Protein AF-A0A1Q9NEX6-F1 (afdb_monomer)

Foldseek 3Di:
DDDDDDDDDDDDDDDPDDDDPVVVVVVVVLVVVLVVCVVVLVVQQDDDPDPDPVVNVVSVVVSVVVVVVVVVVVVVCVVVCVVVVPPDPDPPVDPDDPVSVVVNVVVVVVVSCVVVPPPPPDD

Secondary structure (DSSP, 8-state):
-PPP-----------SS---HHHHHHHHHHHHHHHHHHHHHHHH--------HHHHHHHHHHHHHHHHHHHHHHHHHHHHHHHHT-------S----HHHHHHHHHHHHHHHHHHHHS-----

Sequence (123 aa):
RKPERVYLDFYVYTTNIRGSADYIEKIYRSRWGIETQYRVVHQFQARTTSLNSILRLLLIGIGFILEAIWLRINAFLHIVTHVLKVTCNYELPIKIYKISTLILTVSRFKRLLQALWRPNERS

Mean predicted aligned error: 13.13 Å

Radius of gyration: 20.89 Å; Cα contacts (8 Å, |Δi|>4): 24; chains: 1; bounding box: 62×49×46 Å

pLDDT: mean 70.44, std 11.98, range [36.97, 90.12]

Solvent-accessible surface area (backbone atoms only — not comparable to full-atom values): 7916 Å² total; per-residue (Å²): 134,82,82,82,82,83,81,81,87,80,87,83,81,93,70,96,70,92,71,57,70,67,57,52,49,54,54,54,54,50,51,52,55,55,54,53,45,56,66,53,48,69,76,66,56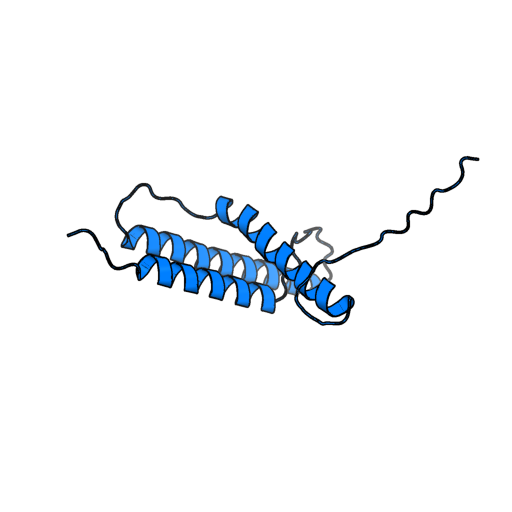,73,82,75,92,66,88,50,66,67,60,55,49,50,41,52,53,50,42,53,52,53,53,53,48,52,53,51,50,53,52,48,51,54,51,54,34,64,72,68,70,53,88,71,93,68,81,69,93,63,91,77,54,72,64,57,55,50,57,50,51,51,56,51,51,52,51,48,51,53,66,71,60,57,71,83,90,76,130

Structure (mmCIF, N/CA/C/O backbone):
data_AF-A0A1Q9NEX6-F1
#
_entry.id   AF-A0A1Q9NEX6-F1
#
loop_
_atom_site.group_PDB
_atom_site.id
_atom_site.type_symbol
_atom_site.label_atom_id
_atom_site.label_alt_id
_atom_site.label_comp_id
_atom_site.label_asym_id
_atom_site.label_entity_id
_atom_site.label_seq_id
_atom_site.pdbx_PDB_ins_code
_atom_site.Cartn_x
_atom_site.Cartn_y
_atom_site.Cartn_z
_atom_site.occupancy
_atom_site.B_iso_or_equiv
_atom_site.auth_seq_id
_atom_site.auth_comp_id
_atom_site.auth_asym_id
_atom_site.auth_atom_id
_atom_site.pdbx_PDB_model_num
ATOM 1 N N . ARG A 1 1 ? 25.252 -40.243 -13.142 1.00 53.78 1 ARG A N 1
ATO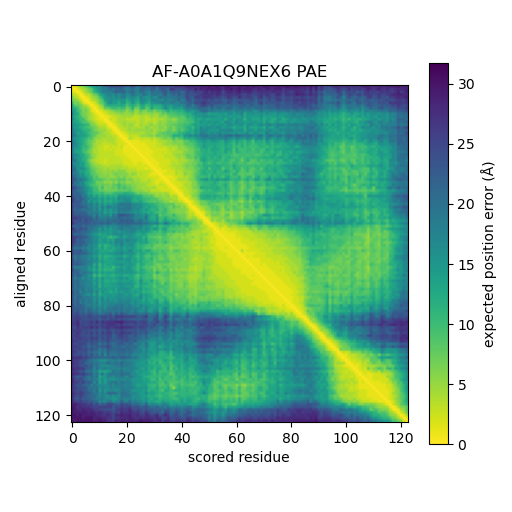M 2 C CA . ARG A 1 1 ? 24.880 -38.860 -13.538 1.00 53.78 1 ARG A CA 1
ATOM 3 C C . ARG A 1 1 ? 23.350 -38.818 -13.619 1.00 53.78 1 ARG A C 1
ATOM 5 O O . ARG A 1 1 ? 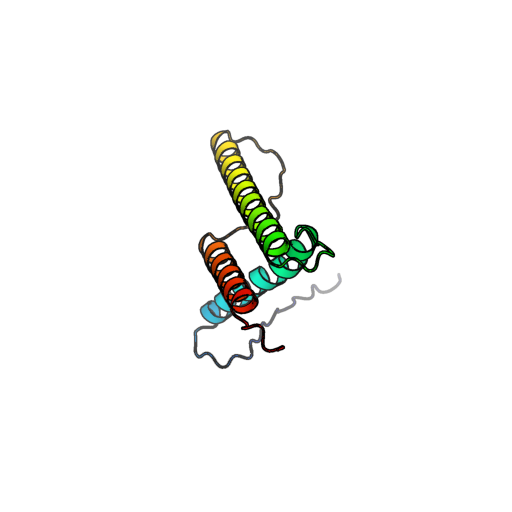22.811 -39.529 -14.453 1.00 53.78 1 ARG A O 1
ATOM 12 N N . LYS A 1 2 ? 22.643 -38.152 -12.691 1.00 36.97 2 LYS A N 1
ATOM 13 C CA . LYS A 1 2 ? 21.166 -38.042 -12.752 1.00 36.97 2 LYS A CA 1
ATOM 14 C C . LYS A 1 2 ? 20.789 -37.112 -13.920 1.00 36.97 2 LYS A C 1
ATOM 16 O O . LYS A 1 2 ? 21.468 -36.097 -14.061 1.00 36.97 2 LYS A O 1
ATOM 21 N N . PRO A 1 3 ? 19.778 -37.435 -14.745 1.00 64.44 3 PRO A N 1
ATOM 22 C CA . PRO A 1 3 ? 19.346 -36.548 -15.819 1.00 64.44 3 PRO A CA 1
ATOM 23 C C . PRO A 1 3 ? 18.727 -35.275 -15.232 1.00 64.44 3 PRO A C 1
ATOM 25 O O . PRO A 1 3 ? 17.924 -35.336 -14.298 1.00 64.44 3 PRO A O 1
ATOM 28 N N . GLU A 1 4 ? 19.131 -34.130 -15.772 1.00 70.56 4 GLU A N 1
ATOM 29 C CA . GLU A 1 4 ? 18.598 -32.814 -15.434 1.00 70.56 4 GLU A CA 1
ATOM 30 C C . GLU A 1 4 ? 17.156 -32.716 -15.952 1.00 70.56 4 GLU A C 1
ATOM 32 O O . GLU A 1 4 ? 16.888 -32.879 -17.142 1.00 70.56 4 GLU A O 1
ATOM 37 N N . ARG A 1 5 ? 16.196 -32.543 -15.039 1.00 67.75 5 ARG A N 1
ATOM 38 C CA . ARG A 1 5 ? 14.780 -32.369 -15.381 1.00 67.75 5 ARG A CA 1
ATOM 39 C C . ARG A 1 5 ? 14.576 -30.908 -15.778 1.00 67.75 5 ARG A C 1
ATOM 41 O O . ARG A 1 5 ? 14.594 -30.041 -14.911 1.00 67.75 5 ARG A O 1
ATOM 48 N N . VAL A 1 6 ? 14.369 -30.646 -17.064 1.00 72.00 6 VAL A N 1
ATOM 49 C CA . VAL A 1 6 ? 13.930 -29.330 -17.544 1.00 72.00 6 VAL A CA 1
ATOM 50 C C . VAL A 1 6 ? 12.420 -29.241 -17.340 1.00 72.00 6 VAL A C 1
ATOM 52 O O . VAL A 1 6 ? 11.664 -29.989 -17.961 1.00 72.00 6 VAL A O 1
ATOM 55 N N . TYR A 1 7 ? 11.980 -28.365 -16.442 1.00 70.31 7 TYR A N 1
ATOM 56 C CA . TYR A 1 7 ? 10.565 -28.055 -16.265 1.00 70.31 7 TYR A CA 1
ATOM 57 C C . TYR A 1 7 ? 10.192 -26.927 -17.230 1.00 70.31 7 TYR A C 1
ATOM 59 O O . TYR A 1 7 ? 10.834 -25.880 -17.242 1.00 70.31 7 TYR A O 1
ATOM 67 N N . LEU A 1 8 ? 9.177 -27.157 -18.063 1.00 74.69 8 LEU A N 1
ATOM 68 C CA . LEU A 1 8 ? 8.513 -26.098 -18.817 1.00 74.69 8 LEU A CA 1
ATOM 69 C C . LEU A 1 8 ? 7.344 -25.587 -17.976 1.00 74.69 8 LEU A C 1
ATOM 71 O O . LEU A 1 8 ? 6.356 -26.298 -17.791 1.00 74.69 8 LEU A O 1
ATOM 75 N N . ASP A 1 9 ? 7.466 -24.360 -17.477 1.00 75.81 9 ASP A N 1
ATOM 76 C CA . ASP A 1 9 ? 6.389 -23.689 -16.756 1.00 75.81 9 ASP A CA 1
ATOM 77 C C . ASP A 1 9 ? 5.376 -23.127 -17.758 1.00 75.81 9 ASP A C 1
ATOM 79 O O . ASP A 1 9 ? 5.628 -22.148 -18.463 1.00 75.81 9 ASP A O 1
ATOM 83 N N . PHE A 1 10 ? 4.209 -23.767 -17.836 1.00 77.69 10 PHE A N 1
ATOM 84 C CA . PHE A 1 10 ? 3.083 -23.285 -18.630 1.00 77.69 10 PHE A CA 1
ATOM 85 C C . PHE A 1 10 ? 2.121 -22.488 -17.747 1.00 77.69 10 PHE A C 1
ATOM 87 O O . PHE A 1 10 ? 1.530 -23.023 -16.808 1.00 77.69 10 PHE A O 1
ATOM 94 N N . TYR A 1 11 ? 1.916 -21.213 -18.079 1.00 78.56 11 TYR A N 1
ATOM 95 C CA . TYR A 1 11 ? 0.917 -20.365 -17.431 1.00 78.56 11 TYR A CA 1
ATOM 96 C C . TYR A 1 11 ? -0.357 -20.313 -18.274 1.00 78.56 11 TYR A C 1
ATOM 98 O O . TYR A 1 11 ? -0.351 -19.817 -19.399 1.00 78.56 11 TYR A O 1
ATOM 106 N N . VAL A 1 12 ? -1.463 -20.811 -17.718 1.00 82.94 12 VAL A N 1
ATOM 107 C CA . VAL A 1 12 ? -2.784 -20.787 -18.360 1.00 82.94 12 VAL A CA 1
ATOM 108 C C . VAL A 1 12 ? -3.684 -19.811 -17.611 1.00 82.94 12 VAL A C 1
ATOM 110 O O . VAL A 1 12 ? -3.854 -19.914 -16.397 1.00 82.94 12 VAL A O 1
ATOM 113 N N . TYR A 1 13 ? -4.281 -18.868 -18.340 1.00 82.31 13 TYR A N 1
ATOM 114 C CA . TYR A 1 13 ? -5.187 -17.864 -17.786 1.00 82.31 13 TYR A CA 1
ATOM 115 C C . TYR A 1 13 ? -6.596 -18.062 -18.345 1.00 82.31 13 TYR A C 1
ATOM 117 O O . TYR A 1 13 ? -6.805 -18.001 -19.554 1.00 82.31 13 TYR A O 1
ATOM 125 N N . THR A 1 14 ? -7.585 -18.243 -17.470 1.00 86.69 14 THR A N 1
ATOM 126 C CA . THR A 1 14 ? -9.004 -18.235 -17.849 1.00 86.69 14 THR A CA 1
ATOM 127 C C . THR A 1 14 ? -9.554 -16.826 -17.652 1.00 86.69 14 THR A C 1
ATOM 129 O O . THR A 1 14 ? -9.703 -16.369 -16.517 1.00 86.69 14 THR A O 1
ATOM 132 N N . THR A 1 15 ? -9.830 -16.104 -18.736 1.00 85.00 15 THR A N 1
ATOM 133 C CA . THR A 1 15 ? -10.348 -14.731 -18.666 1.00 85.00 15 THR A CA 1
ATOM 134 C C . THR A 1 15 ? -11.447 -14.501 -19.696 1.00 85.00 15 THR A C 1
ATOM 136 O O . THR A 1 15 ? -11.439 -15.095 -20.769 1.00 85.00 15 THR A O 1
ATOM 139 N N . ASN A 1 16 ? -12.386 -13.613 -19.368 1.00 90.12 16 ASN A N 1
ATOM 140 C CA . ASN A 1 16 ? -13.401 -13.117 -20.301 1.00 90.12 16 ASN A CA 1
ATOM 141 C C . ASN A 1 16 ? -12.880 -11.935 -21.153 1.00 90.12 16 ASN A C 1
ATOM 143 O O . ASN A 1 16 ? -13.607 -11.345 -21.946 1.00 90.12 16 ASN A O 1
ATOM 147 N N . ILE A 1 17 ? -11.621 -11.534 -20.958 1.00 84.69 17 ILE A N 1
ATOM 148 C CA . ILE A 1 17 ? -10.998 -10.409 -21.655 1.00 84.69 17 ILE A CA 1
ATOM 149 C C . ILE A 1 17 ? -10.238 -10.948 -22.866 1.00 84.69 17 ILE A C 1
ATOM 151 O O . ILE A 1 17 ? -9.353 -11.788 -22.721 1.00 84.69 17 ILE A O 1
ATOM 155 N N . ARG A 1 18 ? -10.537 -10.434 -24.061 1.00 83.75 18 ARG A N 1
ATOM 156 C CA . ARG A 1 18 ? -9.707 -10.683 -25.248 1.00 83.75 18 ARG A CA 1
ATOM 157 C C . ARG A 1 18 ? -8.475 -9.779 -25.204 1.00 83.75 18 ARG A C 1
ATOM 159 O O . ARG A 1 18 ? -8.609 -8.564 -25.101 1.00 83.75 18 ARG A O 1
ATOM 166 N N . GLY A 1 19 ? -7.283 -10.362 -25.289 1.00 84.06 19 GLY A N 1
ATOM 167 C CA . GLY A 1 19 ? -6.025 -9.620 -25.293 1.00 84.06 19 GLY A CA 1
ATOM 168 C C . GLY A 1 19 ? -4.815 -10.525 -25.505 1.00 84.06 19 GLY A C 1
ATOM 169 O O . GLY A 1 19 ? -4.929 -11.747 -25.439 1.00 84.06 19 GLY A O 1
ATOM 170 N N . SER A 1 20 ? -3.656 -9.915 -25.765 1.00 86.81 20 SER A N 1
ATOM 171 C CA . SER A 1 20 ? -2.379 -10.638 -25.826 1.00 86.81 20 SER A CA 1
ATOM 172 C C . SER A 1 20 ? -2.038 -11.251 -24.462 1.00 86.81 20 SER A C 1
ATOM 174 O O . SER A 1 20 ? -2.389 -10.686 -23.422 1.00 86.81 20 SER A O 1
ATOM 176 N N . ALA A 1 21 ? -1.325 -12.380 -24.461 1.00 83.75 21 ALA A N 1
ATOM 177 C CA . ALA A 1 21 ? -0.906 -13.068 -23.240 1.00 83.75 21 ALA A CA 1
ATOM 178 C C . ALA A 1 21 ? -0.116 -12.144 -22.293 1.00 83.75 21 ALA A C 1
ATOM 180 O O . ALA A 1 21 ? -0.394 -12.129 -21.098 1.00 83.75 21 ALA A O 1
ATOM 181 N N . ASP A 1 22 ? 0.771 -11.300 -22.831 1.00 84.19 22 ASP A N 1
ATOM 182 C CA . ASP A 1 22 ? 1.538 -10.310 -22.054 1.00 84.19 22 ASP A CA 1
ATOM 183 C C . ASP A 1 22 ? 0.626 -9.290 -21.346 1.00 84.19 22 ASP A C 1
ATOM 185 O O . ASP A 1 22 ? 0.796 -8.969 -20.167 1.00 84.19 22 ASP A O 1
ATOM 189 N N . TYR A 1 23 ? -0.418 -8.829 -22.039 1.00 84.75 23 TYR A N 1
ATOM 190 C CA . TYR A 1 23 ? -1.383 -7.886 -21.477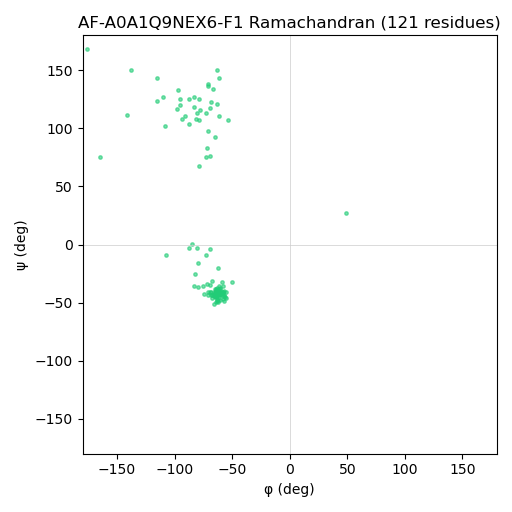 1.00 84.75 23 TYR A CA 1
ATOM 191 C C . TYR A 1 23 ? -2.197 -8.521 -20.343 1.00 84.75 23 TYR A C 1
ATOM 193 O O . TYR A 1 23 ? -2.372 -7.913 -19.283 1.00 84.75 23 TYR A O 1
ATOM 201 N N . ILE A 1 24 ? -2.654 -9.760 -20.543 1.00 86.44 24 ILE A N 1
ATOM 202 C CA . ILE A 1 24 ? -3.394 -10.523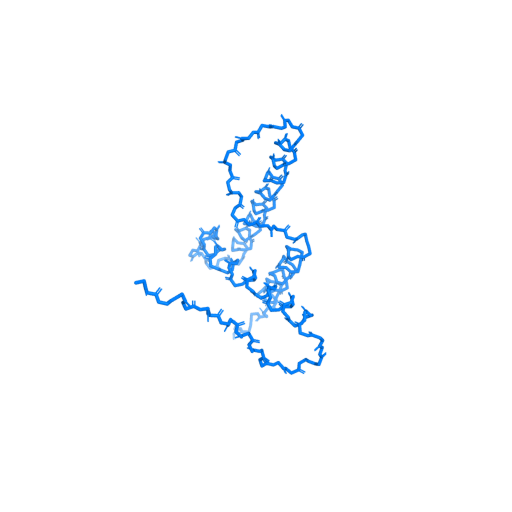 -19.531 1.00 86.44 24 ILE A CA 1
ATOM 203 C C . ILE A 1 24 ? -2.505 -10.778 -18.313 1.00 86.44 24 ILE A C 1
ATOM 205 O O . ILE A 1 24 ? -2.936 -10.550 -17.184 1.00 86.44 24 ILE A O 1
ATOM 209 N N . GLU A 1 25 ? -1.253 -11.174 -18.528 1.00 84.69 25 GLU A N 1
ATOM 210 C CA . GLU A 1 25 ? -0.275 -11.394 -17.466 1.00 84.69 25 GLU A CA 1
ATOM 211 C C . GLU A 1 25 ? -0.013 -10.107 -16.668 1.00 84.69 25 GLU A C 1
ATOM 213 O O . GLU A 1 25 ? 0.013 -10.118 -15.436 1.00 84.69 25 GLU A O 1
ATOM 218 N N . LYS A 1 26 ? 0.115 -8.961 -17.346 1.00 82.38 26 LYS A N 1
ATOM 219 C CA . LYS A 1 26 ? 0.311 -7.657 -16.700 1.00 82.38 26 LYS A CA 1
ATOM 220 C C . LYS A 1 26 ? -0.886 -7.250 -15.839 1.00 82.38 26 LYS A C 1
ATOM 222 O O . LYS A 1 26 ? -0.697 -6.769 -14.719 1.00 82.38 26 LYS A O 1
ATOM 227 N N . ILE A 1 27 ? -2.108 -7.474 -16.323 1.00 80.88 27 ILE A N 1
ATOM 228 C CA . ILE A 1 27 ? -3.330 -7.258 -15.534 1.00 80.88 27 ILE A CA 1
ATOM 229 C C . ILE A 1 27 ? -3.369 -8.217 -14.344 1.00 80.88 27 ILE A C 1
ATOM 231 O O . ILE A 1 27 ? -3.641 -7.798 -13.217 1.00 80.88 27 ILE A O 1
ATOM 235 N N . TYR A 1 28 ? -3.062 -9.494 -14.568 1.00 83.19 28 TYR A N 1
ATOM 236 C CA . TYR A 1 28 ? -3.089 -10.512 -13.526 1.00 83.19 28 TYR A CA 1
ATOM 237 C C . TYR A 1 28 ? -2.059 -10.230 -12.423 1.00 83.19 28 TYR A C 1
ATOM 239 O O . TYR A 1 28 ? -2.380 -10.319 -11.237 1.00 83.19 28 TYR A O 1
ATOM 247 N N . ARG A 1 29 ? -0.857 -9.757 -12.778 1.00 78.50 29 ARG A N 1
ATOM 248 C CA . ARG A 1 29 ? 0.144 -9.276 -11.811 1.00 78.50 29 ARG A CA 1
ATOM 249 C C . ARG A 1 29 ? -0.378 -8.131 -10.939 1.00 78.50 29 ARG A C 1
ATOM 251 O O . ARG A 1 29 ? -0.069 -8.081 -9.750 1.00 78.50 29 ARG A O 1
ATOM 258 N N . SER A 1 30 ? -1.202 -7.234 -11.485 1.00 73.12 30 SER A N 1
ATOM 259 C CA . SER A 1 30 ? -1.808 -6.145 -10.705 1.00 73.12 30 SER A CA 1
ATOM 260 C C . SER A 1 30 ? -2.737 -6.668 -9.600 1.00 73.12 30 SER A C 1
ATOM 262 O O . SER A 1 30 ? -2.700 -6.160 -8.476 1.00 73.12 30 SER A O 1
ATOM 264 N N . ARG A 1 31 ? -3.495 -7.745 -9.864 1.00 79.88 31 ARG A N 1
ATOM 265 C CA . ARG A 1 31 ? -4.350 -8.407 -8.859 1.00 79.88 31 ARG A CA 1
ATOM 266 C C . ARG A 1 31 ? -3.546 -8.869 -7.645 1.00 79.88 31 ARG A C 1
ATOM 268 O O . ARG A 1 31 ? -3.980 -8.647 -6.517 1.00 79.88 31 ARG A O 1
ATOM 275 N N . TRP A 1 32 ? -2.373 -9.465 -7.861 1.00 71.81 32 TRP A N 1
ATOM 276 C CA . TRP A 1 32 ? -1.514 -9.923 -6.765 1.00 71.81 32 TRP A CA 1
ATOM 277 C C . TRP A 1 32 ? -1.076 -8.772 -5.850 1.00 71.81 32 TRP A C 1
ATOM 279 O O . TRP A 1 32 ? -1.023 -8.926 -4.627 1.00 71.81 32 TRP A O 1
ATOM 289 N N . GLY A 1 33 ? -0.812 -7.597 -6.430 1.00 68.62 33 GLY A N 1
ATOM 290 C CA . GLY A 1 33 ? -0.513 -6.380 -5.674 1.00 68.62 33 GLY A CA 1
ATOM 291 C C . GLY A 1 33 ? -1.666 -5.967 -4.755 1.00 68.62 33 GLY A C 1
ATOM 292 O O . GLY A 1 33 ? -1.445 -5.671 -3.583 1.00 68.62 33 GLY A O 1
ATOM 293 N N . ILE A 1 34 ? -2.903 -6.028 -5.255 1.00 66.44 34 ILE A N 1
ATOM 294 C CA . ILE A 1 34 ? -4.115 -5.749 -4.471 1.00 66.44 34 ILE A CA 1
ATOM 295 C C . ILE A 1 34 ? -4.265 -6.766 -3.326 1.00 66.44 34 ILE A C 1
ATOM 297 O O . ILE A 1 34 ? -4.548 -6.391 -2.188 1.00 66.44 34 ILE A O 1
ATOM 301 N N . GLU A 1 35 ? -4.054 -8.051 -3.611 1.00 71.25 35 GLU A N 1
ATOM 302 C CA . GLU A 1 35 ? -4.237 -9.133 -2.640 1.00 71.25 35 GLU A CA 1
ATOM 303 C C . GLU A 1 35 ? -3.192 -9.120 -1.521 1.00 71.25 35 GLU A C 1
ATOM 305 O O . GLU A 1 35 ? -3.514 -9.274 -0.342 1.00 71.25 35 GLU A O 1
ATOM 310 N N . THR A 1 36 ? -1.939 -8.852 -1.878 1.00 67.94 36 THR A N 1
ATOM 311 C CA . THR A 1 36 ? -0.860 -8.683 -0.902 1.00 67.94 36 THR A CA 1
ATOM 312 C C . THR A 1 36 ? -1.115 -7.464 -0.022 1.00 67.94 36 THR A C 1
ATOM 314 O O . THR A 1 36 ? -0.940 -7.535 1.193 1.00 67.94 36 THR A O 1
ATOM 317 N N . GLN A 1 37 ? -1.626 -6.373 -0.597 1.00 63.75 37 GLN A N 1
ATOM 318 C CA . GLN A 1 37 ? -2.005 -5.203 0.183 1.00 63.75 37 GLN A CA 1
ATOM 319 C C . GLN A 1 37 ? -3.132 -5.522 1.180 1.00 63.75 37 GLN A C 1
ATOM 321 O O . GLN A 1 37 ? -3.059 -5.062 2.314 1.00 63.75 37 GLN A O 1
ATOM 326 N N . TYR A 1 38 ? -4.138 -6.334 0.820 1.00 62.19 38 TYR A N 1
ATOM 327 C CA . TYR A 1 38 ? -5.158 -6.766 1.790 1.00 62.19 38 TYR A CA 1
ATOM 328 C C . TYR A 1 38 ? -4.546 -7.497 2.988 1.00 62.19 38 TYR A C 1
ATOM 330 O O . TYR A 1 38 ? -4.947 -7.234 4.120 1.00 62.19 38 TYR A O 1
ATOM 338 N N . ARG A 1 39 ? -3.551 -8.364 2.764 1.00 65.62 39 ARG A N 1
A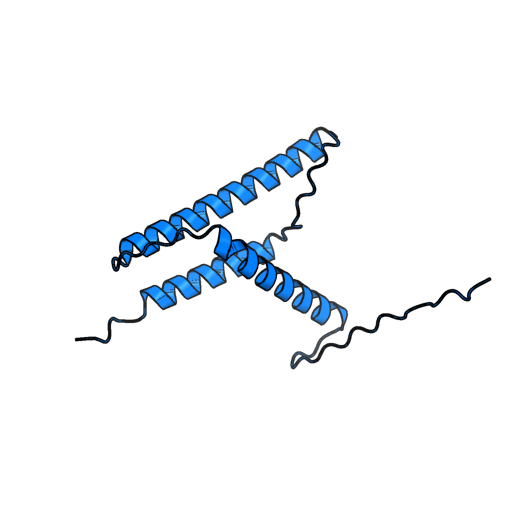TOM 339 C CA . ARG A 1 39 ? -2.881 -9.094 3.852 1.00 65.62 39 ARG A CA 1
ATOM 340 C C . ARG A 1 39 ? -2.136 -8.160 4.814 1.00 65.62 39 ARG A C 1
ATOM 342 O O . ARG A 1 39 ? -2.221 -8.350 6.022 1.00 65.62 39 ARG A O 1
ATOM 349 N N . VAL A 1 40 ? -1.466 -7.131 4.295 1.00 64.44 40 VAL A N 1
ATOM 350 C CA . VAL A 1 40 ? -0.652 -6.203 5.106 1.00 64.44 40 VAL A CA 1
ATOM 351 C C . VAL A 1 40 ? -1.496 -5.098 5.756 1.00 64.44 40 VAL A C 1
ATOM 353 O O . VAL A 1 40 ? -1.264 -4.728 6.901 1.00 64.44 40 VAL A O 1
ATOM 356 N N . VAL A 1 41 ? -2.533 -4.595 5.081 1.00 59.53 41 VAL A N 1
ATOM 357 C CA . VAL A 1 41 ? -3.377 -3.492 5.585 1.00 59.53 41 VAL A CA 1
ATOM 358 C C . VAL A 1 41 ? -4.098 -3.852 6.881 1.00 59.53 41 VAL A C 1
ATOM 360 O O . VAL A 1 41 ? -4.243 -3.004 7.761 1.00 59.53 41 VAL A O 1
ATOM 363 N N . HIS A 1 42 ? -4.518 -5.109 7.035 1.00 60.84 42 HIS A N 1
ATOM 364 C CA . HIS A 1 42 ? -5.149 -5.565 8.274 1.00 60.84 42 HIS A CA 1
ATOM 365 C C . HIS A 1 42 ? -4.218 -5.480 9.493 1.00 60.84 42 HIS A C 1
ATOM 367 O O . HIS A 1 42 ? -4.722 -5.448 10.613 1.00 60.84 42 HIS A O 1
ATOM 373 N N . GLN A 1 43 ? -2.898 -5.415 9.292 1.00 63.59 43 GLN A N 1
ATOM 374 C CA . GLN A 1 43 ? -1.917 -5.294 10.373 1.00 63.59 43 GLN A CA 1
ATOM 375 C C . GLN A 1 43 ? -1.739 -3.846 10.848 1.00 63.59 43 GLN A C 1
ATOM 377 O O . GLN A 1 43 ? -1.363 -3.626 11.993 1.00 63.59 43 GLN 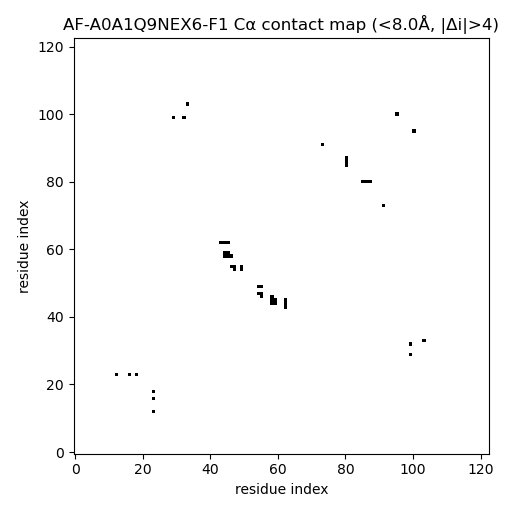A O 1
ATOM 382 N N . PHE A 1 44 ? -2.028 -2.860 9.992 1.00 61.97 44 PHE A N 1
ATOM 383 C CA . PHE A 1 44 ? -1.769 -1.444 10.272 1.00 61.97 44 PHE A CA 1
ATOM 384 C C . PHE A 1 44 ? -3.041 -0.623 10.551 1.00 61.97 44 PHE A C 1
ATOM 386 O O . PHE A 1 44 ? -2.976 0.537 10.953 1.00 61.97 44 PHE A O 1
ATOM 393 N N . GLN A 1 45 ? -4.225 -1.206 10.343 1.00 66.00 45 GLN A N 1
ATOM 394 C CA . GLN A 1 45 ? -5.489 -0.526 10.608 1.00 66.00 45 GLN A CA 1
ATOM 395 C C . GLN A 1 45 ? -5.808 -0.518 12.108 1.00 66.00 45 GLN A C 1
ATOM 397 O O . GLN A 1 45 ? -6.105 -1.556 12.701 1.00 66.00 45 GLN A O 1
ATOM 402 N N . ALA A 1 46 ? -5.840 0.676 12.701 1.00 67.00 46 ALA A N 1
ATOM 403 C CA . ALA A 1 46 ? -6.310 0.856 14.066 1.00 67.00 46 ALA A CA 1
ATOM 404 C C . ALA A 1 46 ? -7.800 0.474 14.172 1.00 67.00 46 ALA A C 1
ATOM 406 O O . ALA A 1 46 ? -8.656 1.028 13.475 1.00 67.00 46 ALA A O 1
ATOM 407 N N . ARG A 1 47 ? -8.113 -0.501 15.033 1.00 68.19 47 ARG A N 1
ATOM 408 C CA . ARG A 1 47 ? -9.486 -0.941 15.310 1.00 68.19 47 ARG A CA 1
ATOM 409 C C . ARG A 1 47 ? -9.997 -0.249 16.567 1.00 68.19 47 ARG A C 1
ATOM 411 O O . ARG A 1 47 ? -9.317 -0.239 17.585 1.00 68.19 47 ARG A O 1
ATOM 418 N N . THR A 1 48 ? -11.208 0.293 16.497 1.00 75.00 48 THR A N 1
ATOM 419 C CA . THR A 1 48 ? -11.934 0.799 17.668 1.00 75.00 48 THR A CA 1
ATOM 420 C C . THR A 1 48 ? -13.192 -0.029 17.888 1.00 75.00 48 THR A C 1
ATOM 422 O O . THR A 1 48 ? -13.828 -0.463 16.926 1.00 75.00 48 THR A O 1
ATOM 425 N N . THR A 1 49 ? -13.539 -0.257 19.151 1.00 74.06 49 THR A N 1
ATOM 426 C CA . THR A 1 49 ? -14.791 -0.894 19.582 1.00 74.06 49 THR A CA 1
ATOM 427 C C . THR A 1 49 ? -15.931 0.118 19.747 1.00 74.06 49 THR A C 1
ATOM 429 O O . THR A 1 49 ? -17.058 -0.270 20.039 1.00 74.06 49 THR A O 1
ATOM 432 N N . SER A 1 50 ? -15.665 1.415 19.546 1.00 77.62 50 SER A N 1
ATOM 433 C CA . SER A 1 50 ? -16.673 2.470 19.659 1.00 77.62 50 SER A CA 1
ATOM 434 C C . SER A 1 50 ? -17.678 2.434 18.502 1.00 77.62 50 SER A C 1
ATOM 436 O O . SER A 1 50 ? -17.306 2.297 17.334 1.00 77.62 50 SER A O 1
ATOM 438 N N . LEU A 1 51 ? -18.957 2.636 18.827 1.00 75.19 51 LEU A N 1
ATOM 439 C CA . LEU A 1 51 ? -20.054 2.768 17.860 1.00 75.19 51 LEU A CA 1
ATOM 440 C C . LEU A 1 51 ? -20.040 4.109 17.107 1.00 75.19 51 LEU A C 1
ATOM 442 O O . LEU A 1 51 ? -20.792 4.284 16.152 1.00 75.19 51 LEU A O 1
ATOM 446 N N . ASN A 1 52 ? -19.191 5.060 17.507 1.00 81.50 52 ASN A N 1
ATOM 447 C CA . ASN A 1 52 ? -19.135 6.376 16.882 1.00 81.50 52 ASN A CA 1
ATOM 448 C C . ASN A 1 52 ? -18.478 6.313 15.487 1.00 81.50 52 ASN A C 1
ATOM 450 O O . ASN A 1 52 ? -17.270 6.085 15.349 1.00 81.50 52 ASN A O 1
ATOM 454 N N . SER A 1 53 ? -19.273 6.581 14.448 1.00 79.38 53 SER A N 1
ATOM 455 C CA . SER A 1 53 ? -18.833 6.618 13.047 1.00 79.38 53 SER A CA 1
ATOM 456 C C . SER A 1 53 ? -17.728 7.644 12.776 1.00 79.38 53 SER A C 1
ATOM 458 O O . SER A 1 53 ? -16.854 7.388 11.949 1.00 79.38 53 SER A O 1
ATOM 460 N N . ILE A 1 54 ? -17.713 8.772 13.496 1.00 82.94 54 ILE A N 1
ATOM 461 C CA . ILE A 1 54 ? -16.718 9.841 13.323 1.00 82.94 54 ILE A CA 1
ATOM 462 C C . ILE A 1 54 ? -15.335 9.360 13.773 1.00 82.94 54 ILE A C 1
ATOM 464 O O . ILE A 1 54 ? -14.348 9.555 13.065 1.00 82.94 54 ILE A O 1
ATOM 468 N N . LEU A 1 55 ? -15.257 8.659 14.910 1.00 79.31 55 LEU A N 1
ATOM 469 C CA . LEU A 1 55 ? -13.996 8.105 15.413 1.00 79.31 55 LEU A CA 1
ATOM 470 C C . LEU A 1 55 ? -13.432 7.042 14.467 1.00 79.31 55 LEU A C 1
ATOM 472 O O . LEU A 1 55 ? -12.233 7.033 14.189 1.00 79.31 55 LEU A O 1
ATOM 476 N N . ARG A 1 56 ? -14.294 6.178 13.918 1.00 81.00 56 ARG A N 1
ATOM 477 C CA . ARG A 1 56 ? -13.889 5.186 12.909 1.00 81.00 56 ARG A CA 1
ATOM 478 C C . ARG A 1 56 ? -13.340 5.862 11.655 1.00 81.00 56 ARG A C 1
ATOM 480 O O . ARG A 1 56 ? -12.323 5.413 11.132 1.00 81.00 56 ARG A O 1
ATOM 487 N N . LEU A 1 57 ? -13.966 6.948 11.199 1.00 80.06 57 LEU A N 1
ATOM 488 C CA . LEU A 1 57 ? -13.486 7.713 10.049 1.00 80.06 57 LEU A CA 1
ATOM 489 C C . LEU A 1 57 ? -12.126 8.365 10.322 1.00 80.06 57 LEU A C 1
ATOM 491 O O . LEU A 1 57 ? -11.231 8.277 9.484 1.00 80.06 57 LEU A O 1
ATOM 495 N N . LEU A 1 58 ? -11.955 8.960 11.502 1.00 83.75 58 LEU A N 1
ATOM 496 C CA . LEU A 1 58 ? -10.705 9.594 11.915 1.00 83.75 58 LEU A CA 1
ATOM 497 C C . LEU A 1 58 ? -9.549 8.586 11.956 1.00 83.75 58 LEU A C 1
ATOM 499 O O . LEU A 1 58 ? -8.501 8.833 11.366 1.00 83.75 58 LEU A O 1
ATOM 503 N N . LEU A 1 59 ? -9.756 7.416 12.567 1.00 79.69 59 LEU A N 1
ATOM 504 C CA . LEU A 1 59 ? -8.752 6.343 12.633 1.00 79.69 59 LEU A CA 1
ATOM 505 C C . LEU A 1 59 ? -8.357 5.831 11.243 1.00 79.69 59 LEU A C 1
ATOM 507 O O . LEU A 1 59 ? -7.183 5.581 10.972 1.00 79.69 59 LEU A O 1
ATOM 511 N N . ILE A 1 60 ? -9.329 5.709 10.339 1.00 78.50 60 ILE A N 1
ATOM 512 C CA . ILE A 1 60 ? -9.067 5.305 8.958 1.00 78.50 60 ILE A CA 1
ATOM 513 C C . ILE A 1 60 ? -8.301 6.401 8.199 1.00 78.50 60 ILE A C 1
ATOM 515 O O . ILE A 1 60 ? -7.360 6.088 7.471 1.00 78.50 60 ILE A O 1
ATOM 519 N N . GLY A 1 61 ? -8.656 7.673 8.403 1.00 80.56 61 GLY A N 1
ATOM 520 C CA . GLY A 1 61 ? -7.937 8.827 7.859 1.00 80.56 61 GLY A CA 1
ATOM 521 C C . GLY A 1 61 ? -6.472 8.862 8.297 1.00 80.56 61 GLY A C 1
ATOM 522 O O . GLY A 1 61 ? -5.582 8.992 7.458 1.00 80.56 61 GLY A O 1
ATOM 523 N N . ILE A 1 62 ? -6.212 8.649 9.589 1.00 83.06 62 ILE A N 1
ATOM 524 C CA . ILE A 1 62 ? -4.854 8.540 10.144 1.00 83.06 62 ILE A CA 1
ATOM 525 C C . ILE A 1 62 ? -4.082 7.393 9.483 1.00 83.06 62 ILE A C 1
ATOM 527 O O . ILE A 1 62 ? -2.920 7.570 9.118 1.00 83.06 62 ILE A O 1
ATOM 531 N N . GLY A 1 63 ? -4.731 6.247 9.255 1.00 78.44 63 GLY A N 1
ATOM 532 C CA . GLY A 1 63 ? -4.130 5.123 8.536 1.00 78.44 63 GLY A CA 1
ATOM 533 C C . GLY A 1 63 ? -3.627 5.507 7.141 1.00 78.44 63 GLY A C 1
ATOM 534 O O . GLY A 1 63 ? -2.493 5.190 6.791 1.00 78.44 63 GLY A O 1
ATOM 535 N N . PHE A 1 64 ? -4.417 6.258 6.365 1.00 75.94 64 PHE A N 1
ATOM 536 C CA . PHE A 1 64 ? -3.973 6.739 5.049 1.00 75.94 64 PHE A CA 1
ATOM 537 C C . PHE A 1 64 ? -2.803 7.716 5.128 1.00 75.94 64 PHE A C 1
ATOM 539 O O . PHE A 1 64 ? -1.916 7.673 4.275 1.00 75.94 64 PHE A O 1
ATOM 546 N N . ILE A 1 65 ? -2.798 8.600 6.128 1.00 82.56 65 ILE A N 1
ATOM 547 C CA . ILE A 1 65 ? -1.717 9.574 6.313 1.00 82.56 65 ILE A CA 1
ATOM 548 C C . ILE A 1 65 ? -0.405 8.841 6.603 1.00 82.56 65 ILE A C 1
ATOM 550 O O . ILE A 1 65 ? 0.599 9.114 5.946 1.00 82.56 65 ILE A O 1
ATOM 554 N N . LEU A 1 66 ? -0.410 7.872 7.524 1.00 79.69 66 LEU A N 1
ATOM 555 C CA . LEU A 1 66 ? 0.790 7.091 7.836 1.00 79.69 66 LEU A CA 1
ATOM 556 C C . LEU A 1 66 ? 1.261 6.254 6.637 1.00 79.69 66 LEU A C 1
ATOM 558 O O . LEU A 1 66 ? 2.459 6.225 6.367 1.00 79.69 66 LEU A O 1
ATOM 562 N N . GLU A 1 67 ? 0.353 5.628 5.879 1.00 76.50 67 GLU A N 1
ATOM 563 C CA . GLU A 1 67 ? 0.714 4.898 4.652 1.00 76.50 67 GLU A CA 1
ATOM 564 C C . GLU A 1 67 ? 1.374 5.823 3.610 1.00 76.50 67 GLU A C 1
ATOM 566 O O . GLU A 1 67 ? 2.381 5.461 2.993 1.00 76.50 67 GLU A O 1
ATOM 571 N N . ALA A 1 68 ? 0.847 7.038 3.431 1.00 79.38 68 ALA A N 1
ATOM 572 C CA . ALA A 1 68 ? 1.413 8.025 2.515 1.00 79.38 68 ALA A CA 1
ATOM 573 C C . ALA A 1 68 ? 2.802 8.507 2.966 1.00 79.38 68 ALA A C 1
ATOM 575 O O . ALA A 1 68 ? 3.702 8.646 2.132 1.00 79.38 68 ALA A O 1
ATOM 576 N N . ILE A 1 69 ? 2.989 8.735 4.270 1.00 83.56 69 ILE A N 1
ATOM 577 C CA . ILE A 1 69 ? 4.279 9.116 4.860 1.00 83.56 69 IL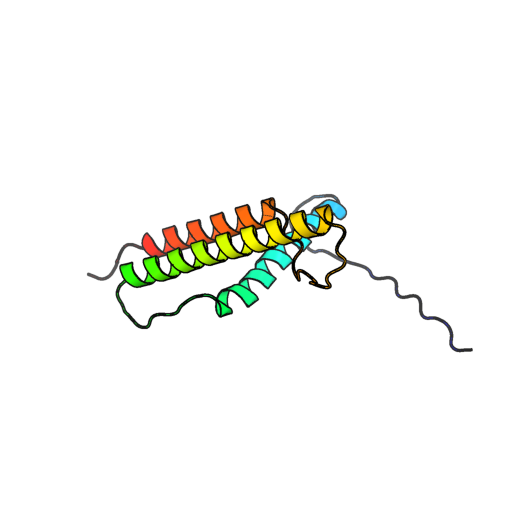E A CA 1
ATOM 578 C C . ILE A 1 69 ? 5.300 7.991 4.675 1.00 83.56 69 ILE A C 1
ATOM 580 O O . ILE A 1 69 ? 6.387 8.242 4.159 1.00 83.56 69 ILE A O 1
ATOM 584 N N . TRP A 1 70 ? 4.943 6.751 5.015 1.00 81.06 70 TRP A N 1
ATOM 585 C CA . TRP A 1 70 ? 5.805 5.580 4.846 1.00 81.06 70 TRP A CA 1
ATOM 586 C C . TRP A 1 70 ? 6.291 5.429 3.401 1.00 81.06 70 TRP A C 1
ATOM 588 O O . TRP A 1 70 ? 7.485 5.259 3.147 1.00 81.06 70 TRP A O 1
ATOM 598 N N . LEU A 1 71 ? 5.379 5.570 2.434 1.00 77.94 71 LEU A N 1
ATOM 599 C CA . LEU A 1 71 ? 5.717 5.503 1.015 1.00 77.94 71 LEU A CA 1
ATOM 600 C C . LEU A 1 71 ? 6.703 6.604 0.601 1.00 77.94 71 LEU A C 1
ATOM 602 O O . LEU A 1 71 ? 7.643 6.339 -0.149 1.00 77.94 71 LEU A O 1
ATOM 606 N N . ARG A 1 72 ? 6.493 7.837 1.080 1.00 80.06 72 ARG A N 1
ATOM 607 C CA . ARG A 1 72 ? 7.374 8.980 0.794 1.00 80.06 72 ARG A CA 1
ATOM 608 C C . ARG A 1 72 ? 8.760 8.785 1.395 1.00 80.06 72 ARG A C 1
ATOM 610 O O . ARG A 1 72 ? 9.737 9.055 0.705 1.00 80.06 72 ARG A O 1
ATOM 617 N N . ILE A 1 73 ? 8.842 8.290 2.630 1.00 82.88 73 ILE A N 1
ATOM 618 C CA . ILE A 1 73 ? 10.110 7.988 3.303 1.00 82.88 73 ILE A CA 1
ATOM 619 C C . ILE A 1 73 ? 10.861 6.906 2.529 1.00 82.88 73 ILE A C 1
ATOM 621 O O . ILE A 1 73 ? 12.016 7.117 2.177 1.00 82.88 73 ILE A O 1
ATOM 625 N N . ASN A 1 74 ? 10.205 5.800 2.170 1.00 79.00 74 ASN A N 1
ATOM 626 C CA . ASN A 1 74 ? 10.849 4.743 1.387 1.00 79.00 74 ASN A CA 1
ATOM 627 C C . ASN A 1 74 ? 11.316 5.226 0.012 1.00 79.00 74 ASN A C 1
ATOM 629 O O . ASN A 1 74 ? 12.412 4.878 -0.419 1.00 79.00 74 ASN A O 1
ATOM 633 N N . ALA A 1 75 ? 10.522 6.052 -0.674 1.00 77.00 75 ALA A N 1
ATOM 634 C CA . ALA A 1 75 ? 10.929 6.633 -1.949 1.00 77.00 75 ALA A CA 1
ATOM 635 C C . ALA A 1 75 ? 12.130 7.577 -1.786 1.00 77.00 75 ALA A C 1
ATOM 637 O O . ALA A 1 75 ? 13.064 7.522 -2.583 1.00 77.00 75 ALA A O 1
ATOM 638 N N . PHE A 1 76 ? 12.122 8.415 -0.749 1.00 84.56 76 PHE A N 1
ATOM 639 C CA . PHE A 1 76 ? 13.221 9.325 -0.444 1.00 84.56 76 PHE A CA 1
ATOM 640 C C . PHE A 1 76 ? 14.503 8.562 -0.111 1.00 84.56 76 PHE A C 1
ATOM 642 O O . PHE A 1 76 ? 15.535 8.829 -0.718 1.00 84.56 76 PHE A O 1
ATOM 649 N N . LEU A 1 77 ? 14.426 7.562 0.772 1.00 81.88 77 LEU A N 1
ATOM 650 C CA . LEU A 1 77 ? 15.547 6.685 1.100 1.00 81.88 77 LEU A CA 1
ATOM 651 C C . LEU A 1 77 ? 16.080 6.000 -0.158 1.00 81.88 77 LEU A C 1
ATOM 653 O O . LEU A 1 77 ? 17.269 6.077 -0.429 1.00 81.88 77 LEU A O 1
ATOM 657 N N . HIS A 1 78 ? 15.222 5.418 -0.995 1.00 76.62 78 HIS A N 1
ATOM 658 C CA . HIS A 1 78 ? 15.659 4.805 -2.251 1.00 76.62 78 HIS A CA 1
ATOM 659 C C . HIS A 1 78 ? 16.400 5.795 -3.174 1.00 76.62 78 HIS A C 1
ATOM 661 O O . HIS A 1 78 ? 17.416 5.452 -3.771 1.00 76.62 78 HIS A O 1
ATOM 667 N N . ILE A 1 79 ? 15.927 7.042 -3.287 1.00 80.56 79 ILE A N 1
ATOM 668 C CA . ILE A 1 79 ? 16.592 8.080 -4.092 1.00 80.56 79 ILE A CA 1
ATOM 669 C C . ILE A 1 79 ? 17.949 8.447 -3.491 1.00 80.56 79 ILE A C 1
ATOM 671 O O . ILE A 1 79 ? 18.951 8.433 -4.199 1.00 80.56 79 ILE A O 1
ATOM 675 N N . VAL A 1 80 ? 17.994 8.752 -2.193 1.00 81.44 80 VAL A N 1
ATOM 676 C CA . VAL A 1 80 ? 19.222 9.141 -1.481 1.00 81.44 80 VAL A CA 1
ATOM 677 C C . VAL A 1 80 ? 20.294 8.066 -1.620 1.00 81.44 80 VAL A C 1
ATOM 679 O O . VAL A 1 80 ? 21.462 8.361 -1.836 1.00 81.44 80 VAL A O 1
ATOM 682 N N . THR A 1 81 ? 19.892 6.809 -1.550 1.00 75.38 81 THR A N 1
ATOM 683 C CA . THR A 1 81 ? 20.805 5.667 -1.481 1.00 75.38 81 THR A CA 1
ATOM 684 C C . THR A 1 81 ? 21.349 5.310 -2.855 1.00 75.38 81 THR A C 1
ATOM 686 O O . THR A 1 81 ? 22.549 5.080 -3.003 1.00 75.38 81 THR A O 1
ATOM 689 N N . HIS A 1 82 ? 20.510 5.434 -3.884 1.00 72.88 82 HIS A N 1
ATOM 690 C CA . HIS A 1 82 ? 20.936 5.409 -5.278 1.00 72.88 82 HIS A CA 1
ATOM 691 C C . HIS A 1 82 ? 21.887 6.572 -5.622 1.00 72.88 82 HIS A C 1
ATOM 693 O O . HIS A 1 82 ? 22.884 6.368 -6.311 1.00 72.88 82 HIS A O 1
ATOM 699 N N . VAL A 1 83 ? 21.611 7.790 -5.138 1.00 77.88 83 VAL A N 1
ATOM 700 C CA . VAL A 1 83 ? 22.453 8.981 -5.374 1.00 77.88 83 VAL A CA 1
ATOM 701 C C . VAL A 1 83 ? 23.806 8.864 -4.670 1.00 77.88 83 VAL A C 1
ATOM 703 O O . VAL A 1 83 ? 24.835 9.158 -5.273 1.00 77.88 83 VAL A O 1
ATOM 706 N N . LEU A 1 84 ? 23.823 8.398 -3.421 1.00 78.19 84 LEU A N 1
ATOM 707 C CA . LEU A 1 84 ? 25.042 8.263 -2.622 1.00 78.19 84 LEU A CA 1
ATOM 708 C C . LEU A 1 84 ? 25.847 6.988 -2.945 1.00 78.19 84 LEU A C 1
ATOM 710 O O . LEU A 1 84 ? 26.915 6.799 -2.372 1.00 78.19 84 LEU A O 1
ATOM 714 N N . LYS A 1 85 ? 25.362 6.116 -3.849 1.00 64.69 85 LYS A N 1
ATOM 715 C CA . LYS A 1 85 ? 25.955 4.800 -4.187 1.00 64.69 85 LYS A CA 1
ATOM 716 C C . LYS A 1 85 ? 26.294 3.942 -2.957 1.00 64.69 85 LYS A C 1
ATOM 718 O O . LYS A 1 85 ? 27.197 3.109 -3.002 1.00 64.69 85 LYS A O 1
ATOM 723 N N . VAL A 1 86 ? 25.579 4.139 -1.852 1.00 68.50 86 VAL A N 1
ATOM 724 C CA . VAL A 1 86 ? 25.795 3.369 -0.626 1.00 68.50 86 VAL A CA 1
ATOM 725 C C . VAL A 1 86 ? 25.023 2.061 -0.755 1.00 68.50 86 VAL A C 1
ATOM 727 O O . VAL A 1 86 ? 23.798 2.065 -0.862 1.00 68.50 86 VAL A O 1
ATOM 730 N N . THR A 1 87 ? 25.727 0.931 -0.726 1.00 51.62 87 THR A N 1
ATOM 731 C CA . THR A 1 87 ? 25.121 -0.407 -0.715 1.00 51.62 87 THR A CA 1
ATOM 732 C C . THR A 1 87 ? 24.634 -0.751 0.689 1.00 51.62 87 THR A C 1
ATOM 734 O O . THR A 1 87 ? 25.198 -1.614 1.359 1.00 51.62 87 THR A O 1
ATOM 737 N N . CYS A 1 88 ? 23.613 -0.066 1.195 1.00 52.16 88 CYS A N 1
ATOM 738 C CA . CYS A 1 88 ? 22.920 -0.614 2.354 1.00 52.16 88 CYS A CA 1
ATOM 739 C C . CYS A 1 88 ? 21.896 -1.645 1.862 1.00 52.16 88 CYS A C 1
ATOM 741 O O . CYS A 1 88 ? 21.043 -1.353 1.023 1.00 52.16 88 CYS A O 1
ATOM 743 N N . ASN A 1 89 ? 21.964 -2.845 2.428 1.00 45.12 89 ASN A N 1
ATOM 744 C CA . ASN A 1 89 ? 20.964 -3.888 2.241 1.00 45.12 89 ASN A CA 1
ATOM 745 C C . ASN A 1 89 ? 19.672 -3.519 2.982 1.00 45.12 89 ASN A C 1
ATOM 747 O O . ASN A 1 89 ? 19.432 -3.966 4.099 1.00 45.12 89 ASN A O 1
ATOM 751 N N . TYR A 1 90 ? 18.828 -2.701 2.363 1.00 54.16 90 TYR A N 1
ATOM 752 C CA . TYR A 1 90 ? 17.391 -2.735 2.621 1.00 54.16 90 TYR A CA 1
ATOM 753 C C . TYR A 1 90 ? 16.730 -3.334 1.388 1.00 54.16 90 TYR A C 1
ATOM 755 O O . TYR A 1 90 ? 16.547 -2.663 0.372 1.00 54.16 90 TYR A O 1
ATOM 763 N N . GLU A 1 91 ? 16.359 -4.611 1.474 1.00 46.34 91 GLU A N 1
ATOM 764 C CA . GLU A 1 91 ? 15.372 -5.171 0.559 1.00 46.34 91 GLU A CA 1
ATOM 765 C C . GLU A 1 91 ? 14.054 -4.450 0.831 1.00 46.34 91 GLU A C 1
ATOM 767 O O . GLU A 1 91 ? 13.302 -4.812 1.731 1.00 46.34 91 GLU A O 1
ATOM 772 N N . LEU A 1 92 ? 13.785 -3.371 0.094 1.00 53.09 92 LEU A N 1
ATOM 773 C CA . LEU A 1 92 ? 12.455 -2.782 0.057 1.00 53.09 92 LEU A CA 1
ATOM 774 C C . LEU A 1 92 ? 11.530 -3.872 -0.502 1.00 53.09 92 LEU A C 1
ATOM 776 O O . LEU A 1 92 ? 11.634 -4.191 -1.689 1.00 53.09 92 LEU A O 1
ATOM 780 N N . PRO A 1 93 ? 10.625 -4.453 0.306 1.00 51.50 93 PRO A N 1
ATOM 781 C CA . PRO A 1 93 ? 9.951 -5.703 -0.050 1.00 51.50 93 PRO A CA 1
ATOM 782 C C . PRO A 1 93 ? 8.963 -5.544 -1.216 1.00 51.50 93 PRO A C 1
ATOM 784 O O . PRO A 1 93 ? 8.333 -6.506 -1.649 1.00 51.50 93 PRO A O 1
ATOM 787 N N . ILE A 1 94 ? 8.767 -4.317 -1.714 1.00 51.81 94 ILE A N 1
ATOM 788 C CA . ILE A 1 94 ? 7.693 -3.976 -2.638 1.00 51.81 94 ILE A CA 1
ATOM 789 C C . ILE A 1 94 ? 8.216 -2.982 -3.683 1.00 51.81 94 ILE A C 1
ATOM 791 O O . ILE A 1 94 ? 8.457 -1.812 -3.387 1.00 51.81 94 ILE A O 1
ATOM 795 N N . LYS A 1 95 ? 8.332 -3.421 -4.944 1.00 51.44 95 LYS A N 1
ATOM 796 C CA . LYS A 1 95 ? 8.421 -2.517 -6.104 1.00 51.44 95 LYS A CA 1
ATOM 797 C C . LYS A 1 95 ? 7.053 -1.862 -6.305 1.00 51.44 95 LYS A C 1
ATOM 799 O O . LYS A 1 95 ? 6.139 -2.461 -6.868 1.00 51.44 95 LYS A O 1
ATOM 804 N N . ILE A 1 96 ? 6.887 -0.643 -5.800 1.00 51.84 96 ILE A N 1
ATOM 805 C CA . ILE A 1 96 ? 5.606 0.070 -5.848 1.00 51.84 96 ILE A CA 1
ATOM 806 C C . ILE A 1 96 ? 5.505 0.853 -7.159 1.00 51.84 96 ILE A C 1
ATOM 808 O O . ILE A 1 96 ? 6.096 1.919 -7.321 1.00 51.84 96 ILE A O 1
ATOM 812 N N . TYR A 1 97 ? 4.718 0.343 -8.105 1.00 54.91 97 TYR A N 1
ATOM 813 C CA . TYR A 1 97 ? 4.308 1.122 -9.272 1.00 54.91 97 TYR A CA 1
ATOM 814 C C . TYR A 1 97 ? 3.356 2.242 -8.820 1.00 54.91 97 TYR A C 1
ATOM 816 O O . TYR A 1 97 ? 2.306 1.953 -8.245 1.00 54.91 97 TYR A O 1
ATOM 824 N N . LYS A 1 98 ? 3.686 3.512 -9.113 1.00 55.91 98 LYS A N 1
ATOM 825 C CA . LYS A 1 98 ? 2.870 4.703 -8.763 1.00 55.91 98 LYS A CA 1
ATOM 826 C C . LYS A 1 98 ? 1.390 4.584 -9.165 1.00 55.91 98 LYS A C 1
ATOM 828 O O . LYS A 1 98 ? 0.521 5.133 -8.498 1.00 55.91 98 LYS A O 1
ATOM 833 N N . ILE A 1 99 ? 1.110 3.878 -10.260 1.00 53.50 99 ILE A N 1
ATOM 834 C CA . ILE A 1 99 ? -0.247 3.646 -10.778 1.00 53.50 99 ILE A CA 1
ATOM 835 C C . ILE A 1 99 ? -1.028 2.689 -9.869 1.00 53.50 99 ILE A C 1
ATOM 837 O O . ILE A 1 99 ? -2.199 2.932 -9.584 1.00 53.50 99 ILE A O 1
ATOM 841 N N . SER A 1 100 ? -0.380 1.636 -9.367 1.00 53.06 100 SER A N 1
ATOM 842 C CA . SER A 1 100 ? -1.016 0.652 -8.491 1.00 53.06 100 SER A CA 1
ATOM 843 C C . SER A 1 100 ? -1.441 1.294 -7.176 1.00 53.06 100 SER A C 1
ATOM 845 O O . SER A 1 100 ? -2.586 1.125 -6.769 1.00 53.06 100 SER A O 1
ATOM 847 N N . THR A 1 101 ? -0.577 2.103 -6.556 1.00 60.88 101 THR A N 1
ATOM 848 C CA . THR A 1 101 ? -0.930 2.842 -5.335 1.00 60.88 101 THR A CA 1
ATOM 849 C C . THR A 1 101 ? -2.117 3.769 -5.550 1.00 60.88 101 THR A C 1
ATOM 851 O O . THR A 1 101 ? -3.014 3.792 -4.717 1.00 60.88 101 THR A O 1
ATOM 854 N N . LEU A 1 102 ? -2.192 4.469 -6.682 1.00 59.59 102 LEU A N 1
ATOM 855 C CA . LEU A 1 102 ? -3.290 5.396 -6.969 1.00 59.59 102 LEU A CA 1
ATOM 856 C C . LEU A 1 102 ? -4.634 4.667 -7.152 1.00 59.59 102 LEU A C 1
ATOM 858 O O . LEU A 1 102 ? -5.631 5.040 -6.533 1.00 59.59 102 LEU A O 1
ATOM 862 N N . ILE A 1 103 ? -4.646 3.572 -7.920 1.00 61.28 103 ILE A N 1
ATOM 863 C CA . ILE A 1 103 ? -5.827 2.707 -8.110 1.00 61.28 103 ILE A CA 1
ATOM 864 C C . ILE A 1 103 ? -6.295 2.113 -6.769 1.00 61.28 103 ILE A C 1
ATOM 866 O O . ILE A 1 103 ? -7.499 2.023 -6.496 1.00 61.28 103 ILE A O 1
ATOM 870 N N . LEU A 1 104 ? -5.347 1.742 -5.906 1.00 61.66 104 LEU A N 1
ATOM 871 C CA . LEU A 1 104 ? -5.605 1.164 -4.588 1.00 61.66 104 LEU A CA 1
ATOM 872 C C . LEU A 1 104 ? -6.175 2.190 -3.597 1.00 61.66 104 LEU A C 1
ATOM 874 O O . LEU A 1 104 ? -7.162 1.882 -2.922 1.00 61.66 104 LEU A O 1
ATOM 878 N N . THR A 1 105 ? -5.639 3.412 -3.548 1.00 64.44 105 THR A N 1
ATOM 879 C CA . THR A 1 105 ? -6.163 4.487 -2.689 1.00 64.44 105 THR A CA 1
ATOM 880 C C . THR A 1 105 ? -7.569 4.903 -3.120 1.00 64.44 105 THR A C 1
ATOM 882 O O . THR A 1 105 ? -8.465 4.986 -2.279 1.00 64.44 105 THR A O 1
ATOM 885 N N . VAL A 1 106 ? -7.812 5.058 -4.428 1.00 66.00 106 VAL A N 1
ATOM 886 C CA . VAL A 1 106 ? -9.137 5.400 -4.981 1.00 66.00 106 VAL A CA 1
ATOM 887 C C . VAL A 1 106 ? -10.174 4.322 -4.653 1.00 66.00 106 VAL A C 1
ATOM 889 O O . VAL A 1 106 ? -11.285 4.630 -4.222 1.00 66.00 106 VAL A O 1
ATOM 892 N N . SER A 1 107 ? -9.809 3.043 -4.772 1.00 67.62 107 SER A N 1
ATOM 893 C CA . SER A 1 107 ? -10.709 1.924 -4.457 1.00 67.62 107 SER A CA 1
ATOM 894 C C . SER A 1 107 ? -11.036 1.816 -2.962 1.00 67.62 107 SER A C 1
ATOM 896 O O . SER A 1 107 ? -12.121 1.361 -2.585 1.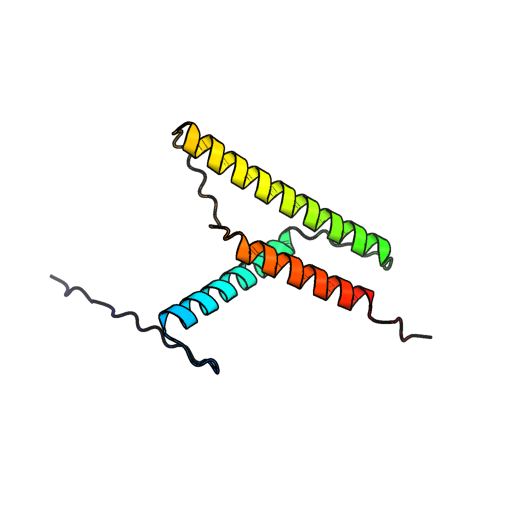00 67.62 107 SER A O 1
ATOM 898 N N . ARG A 1 108 ? -10.109 2.211 -2.078 1.00 66.12 108 ARG A N 1
ATOM 899 C CA . ARG A 1 108 ? -10.362 2.290 -0.628 1.00 66.12 108 ARG A CA 1
ATOM 900 C C . ARG A 1 108 ? -11.239 3.494 -0.289 1.00 66.12 108 ARG A C 1
ATOM 902 O O . ARG A 1 108 ? -12.197 3.334 0.461 1.00 66.12 108 ARG A O 1
ATOM 909 N N . PHE A 1 109 ? -10.977 4.647 -0.900 1.00 66.31 109 PHE A N 1
ATOM 910 C CA . PHE A 1 109 ? -11.779 5.856 -0.730 1.00 66.31 109 PHE A CA 1
ATOM 911 C C . PHE A 1 109 ? -13.228 5.655 -1.190 1.00 66.31 109 PHE A C 1
ATOM 913 O O . PHE A 1 109 ? -14.158 5.947 -0.445 1.00 66.31 109 PHE A O 1
ATOM 920 N N . LYS A 1 110 ? -13.440 5.034 -2.358 1.00 72.94 110 LYS A N 1
ATOM 921 C CA . LYS A 1 110 ? -14.779 4.688 -2.860 1.00 72.94 110 LYS A CA 1
ATOM 922 C C . LYS A 1 110 ? -15.557 3.805 -1.881 1.00 72.94 110 LYS A C 1
ATOM 924 O O . LYS A 1 110 ? -16.732 4.055 -1.639 1.00 72.94 110 LYS A O 1
ATOM 929 N N . ARG A 1 111 ? -14.917 2.786 -1.298 1.00 69.19 111 ARG A N 1
ATOM 930 C CA . ARG A 1 111 ? -15.565 1.894 -0.319 1.00 69.19 111 ARG A CA 1
ATOM 931 C C . ARG A 1 111 ? -15.872 2.586 1.002 1.00 69.19 111 ARG A C 1
ATOM 933 O O . ARG A 1 111 ? -16.898 2.293 1.601 1.00 69.19 111 ARG A O 1
ATOM 940 N N . LEU A 1 112 ? -15.018 3.507 1.437 1.00 67.62 112 LEU A N 1
ATOM 941 C CA . LEU A 1 112 ? -15.293 4.373 2.583 1.00 67.62 112 LEU A CA 1
ATOM 942 C C . LEU A 1 112 ? -16.495 5.265 2.343 1.00 67.62 112 LEU A C 1
ATOM 944 O O . LEU A 1 112 ? -17.383 5.302 3.184 1.00 67.62 112 LEU A O 1
ATOM 948 N N . LEU A 1 113 ? -16.548 5.923 1.184 1.00 68.19 113 LEU A N 1
ATOM 949 C CA . LEU A 1 113 ? -17.708 6.712 0.792 1.00 68.19 113 LEU A CA 1
ATOM 950 C C . LEU A 1 113 ? -18.966 5.846 0.774 1.00 68.19 113 LEU A C 1
ATOM 952 O O . LEU A 1 113 ? -19.967 6.246 1.340 1.00 68.19 113 LEU A O 1
ATOM 956 N N . GLN A 1 114 ? -18.907 4.630 0.228 1.00 73.00 114 GLN A N 1
ATOM 957 C CA . GLN A 1 114 ? -20.039 3.697 0.252 1.00 73.00 114 GLN A CA 1
ATOM 958 C C . GLN A 1 114 ? -20.433 3.250 1.670 1.00 73.00 114 GLN A C 1
ATOM 960 O O . GLN A 1 114 ? -21.618 3.096 1.952 1.00 73.00 114 GLN A O 1
ATOM 965 N N . ALA A 1 115 ? -19.465 3.031 2.563 1.00 65.56 115 ALA A N 1
ATOM 966 C CA . ALA A 1 115 ? -19.718 2.645 3.950 1.00 65.56 115 ALA A CA 1
ATOM 967 C C . ALA A 1 115 ? -20.293 3.797 4.791 1.00 65.56 115 ALA A C 1
ATOM 969 O O . ALA A 1 115 ? -21.115 3.545 5.664 1.00 65.56 115 ALA A O 1
ATOM 970 N N . LEU A 1 116 ? -19.882 5.037 4.512 1.00 62.88 116 LEU A N 1
ATOM 971 C CA . LEU A 1 116 ? -20.434 6.258 5.108 1.00 62.88 116 LEU A CA 1
ATOM 972 C C . LEU A 1 116 ? -21.808 6.612 4.528 1.00 62.88 116 LEU A C 1
ATOM 974 O O . LEU A 1 116 ? -22.656 7.127 5.244 1.00 62.88 116 LEU A O 1
ATOM 978 N N . TRP A 1 117 ? -22.009 6.356 3.233 1.00 64.81 117 TRP A N 1
ATOM 979 C CA . TRP A 1 117 ? -23.216 6.722 2.495 1.00 64.81 117 TRP A CA 1
ATOM 980 C C . TRP A 1 117 ? -24.380 5.762 2.716 1.00 64.81 117 TRP A C 1
ATOM 982 O O . TRP A 1 117 ? -25.497 6.139 2.384 1.00 64.81 117 TRP A O 1
ATOM 992 N N . ARG A 1 118 ? -24.175 4.545 3.256 1.00 57.66 118 ARG A N 1
ATOM 993 C CA . ARG A 1 118 ? -25.311 3.685 3.635 1.00 57.66 118 ARG A CA 1
ATOM 994 C C . ARG A 1 118 ? -26.222 4.497 4.566 1.00 57.66 118 ARG A C 1
ATOM 996 O O . ARG A 1 118 ? -25.814 4.734 5.706 1.00 57.66 118 ARG A O 1
ATOM 1003 N N . PRO A 1 119 ? -27.408 4.941 4.100 1.00 46.38 119 PRO A N 1
ATOM 1004 C CA . PRO A 1 119 ? -28.307 5.706 4.935 1.00 46.38 119 PRO A CA 1
ATOM 1005 C C . PRO A 1 119 ? -28.685 4.806 6.101 1.00 46.38 119 PRO A C 1
ATOM 1007 O O . PRO A 1 119 ? -28.795 3.586 5.950 1.00 46.38 119 PRO A O 1
ATOM 1010 N N . ASN A 1 120 ? -28.819 5.403 7.276 1.00 54.41 120 ASN A N 1
ATOM 1011 C CA . ASN A 1 120 ? -29.219 4.707 8.482 1.00 54.41 120 ASN A CA 1
ATOM 1012 C C . ASN A 1 120 ? -30.700 4.298 8.338 1.00 54.41 120 ASN A C 1
ATOM 1014 O O . ASN A 1 120 ? -31.586 4.943 8.884 1.00 54.41 120 ASN A O 1
ATOM 1018 N N . GLU A 1 121 ? -30.980 3.259 7.550 1.00 47.34 121 GLU A N 1
ATOM 1019 C CA . GLU A 1 121 ? -32.271 2.572 7.502 1.00 47.34 121 GLU A CA 1
ATOM 1020 C C . GLU A 1 121 ? -32.401 1.753 8.784 1.00 47.34 121 GLU A C 1
ATOM 1022 O O . GLU A 1 121 ? -32.124 0.555 8.818 1.00 47.34 121 GLU A O 1
ATOM 1027 N N . ARG A 1 122 ? -32.686 2.446 9.883 1.00 46.28 122 ARG A N 1
ATOM 1028 C CA . ARG A 1 122 ? -33.185 1.898 11.145 1.00 46.28 122 ARG A CA 1
ATOM 1029 C C . ARG A 1 122 ? -33.722 3.075 11.961 1.00 46.28 122 ARG A C 1
ATOM 1031 O O . ARG A 1 122 ? -33.048 3.591 12.850 1.00 46.28 122 ARG A O 1
ATOM 1038 N N . SER A 1 123 ? -34.902 3.534 11.546 1.00 39.25 123 SER A N 1
ATOM 1039 C CA . SER A 1 123 ? -35.902 4.191 12.393 1.00 39.25 123 SER A CA 1
ATOM 1040 C C . SER A 1 123 ? -36.810 3.120 12.977 1.00 39.25 123 SER A C 1
ATOM 1042 O O . SER A 1 123 ? -37.275 2.298 12.151 1.00 39.25 123 SER A O 1
#